Protein AF-A0A5M3XG43-F1 (afdb_monomer_lite)

Foldseek 3Di:
DQDWDKDKDFAQDQAWFFKWWDKDQDDIDDTDTAGHRGMDIDTPVVGSPIDTDDMDTD

Sequence (58 aa):
MRTFNHVVIFNNCPFAHNIKIIWNNAPDTECYRLGSGRTWDKAAYSWPFASYDTTVLC

Radius of gyration: 11.83 Å; chains: 1; bounding box: 25×22×31 Å

Structure (mmCIF, N/CA/C/O backbone):
data_AF-A0A5M3XG43-F1
#
_entry.id   AF-A0A5M3XG43-F1
#
loop_
_atom_site.group_PDB
_atom_site.id
_atom_site.type_symbol
_atom_site.label_atom_id
_atom_site.label_alt_id
_atom_site.label_comp_id
_atom_site.label_asym_id
_atom_site.label_entity_id
_atom_site.label_seq_id
_atom_site.pdbx_PDB_ins_code
_atom_site.Cartn_x
_atom_site.Cartn_y
_atom_site.Cartn_z
_atom_site.occupancy
_atom_site.B_iso_or_equiv
_atom_site.auth_seq_id
_atom_site.auth_comp_id
_atom_site.auth_asym_id
_atom_site.auth_atom_id
_atom_site.pdbx_PDB_model_num
ATOM 1 N N . MET A 1 1 ? 9.994 13.935 -18.599 1.00 46.12 1 MET A N 1
ATOM 2 C CA . MET A 1 1 ? 9.486 13.766 -17.220 1.00 46.12 1 MET A CA 1
ATOM 3 C C . MET A 1 1 ? 9.316 12.276 -16.974 1.00 46.12 1 MET A C 1
ATOM 5 O O . MET A 1 1 ? 8.673 11.637 -17.792 1.00 46.12 1 MET A O 1
ATOM 9 N N . ARG A 1 2 ? 9.943 11.701 -15.940 1.00 51.88 2 ARG A N 1
ATOM 10 C CA . ARG A 1 2 ? 9.646 10.317 -15.536 1.00 51.88 2 ARG A CA 1
ATOM 11 C C . ARG A 1 2 ? 8.376 10.361 -14.688 1.00 51.88 2 ARG A C 1
ATOM 13 O O . ARG A 1 2 ? 8.409 10.888 -13.582 1.00 51.88 2 ARG A O 1
ATOM 20 N N . THR A 1 3 ? 7.262 9.907 -15.243 1.00 57.66 3 THR A N 1
ATOM 21 C CA . THR A 1 3 ? 5.998 9.739 -14.522 1.00 57.66 3 THR A CA 1
ATOM 22 C C . THR A 1 3 ? 6.087 8.431 -13.748 1.00 57.66 3 THR A C 1
ATOM 24 O O . THR A 1 3 ? 6.208 7.369 -14.349 1.00 57.66 3 THR A O 1
ATOM 27 N N . PHE A 1 4 ? 6.084 8.507 -12.421 1.00 70.31 4 PHE A N 1
ATOM 28 C CA . PHE A 1 4 ? 6.021 7.329 -11.559 1.00 70.31 4 PHE A CA 1
ATOM 29 C C . PHE A 1 4 ? 4.592 7.167 -11.066 1.00 70.31 4 PHE A C 1
ATOM 31 O O . PHE A 1 4 ? 3.920 8.165 -10.795 1.00 70.31 4 PHE A O 1
ATOM 38 N N . ASN A 1 5 ? 4.131 5.925 -10.934 1.00 82.38 5 ASN A N 1
ATOM 39 C CA . ASN A 1 5 ? 2.824 5.682 -10.346 1.00 82.38 5 ASN A CA 1
ATOM 40 C C . ASN A 1 5 ? 2.863 6.040 -8.858 1.00 82.38 5 ASN A C 1
ATOM 42 O O . ASN A 1 5 ? 3.703 5.543 -8.102 1.00 82.38 5 ASN A O 1
ATOM 46 N N . HIS A 1 6 ? 1.968 6.950 -8.482 1.00 87.81 6 HIS A N 1
ATOM 47 C CA . HIS A 1 6 ? 1.789 7.477 -7.138 1.00 87.81 6 HIS A CA 1
ATOM 48 C C . HIS A 1 6 ? 0.402 7.073 -6.648 1.00 87.81 6 HIS A C 1
ATOM 50 O O . HIS A 1 6 ? -0.596 7.341 -7.317 1.00 87.81 6 HIS A O 1
ATOM 56 N N . VAL A 1 7 ? 0.353 6.412 -5.497 1.00 90.50 7 VAL A N 1
ATOM 57 C CA . VAL A 1 7 ? -0.863 5.884 -4.884 1.00 90.50 7 VAL A CA 1
ATOM 58 C C . VAL A 1 7 ? -1.004 6.499 -3.503 1.00 90.50 7 VAL A C 1
ATOM 60 O O . VAL A 1 7 ? -0.053 6.531 -2.721 1.00 90.50 7 VAL A O 1
ATOM 63 N N . VAL A 1 8 ? -2.213 6.971 -3.216 1.00 93.25 8 VAL A N 1
ATOM 64 C CA . VAL A 1 8 ? -2.585 7.584 -1.943 1.00 93.25 8 VAL A CA 1
ATOM 65 C C . VAL A 1 8 ? -3.694 6.744 -1.331 1.00 93.25 8 VAL A C 1
ATOM 67 O O . VAL A 1 8 ? -4.762 6.603 -1.926 1.00 93.25 8 VAL A O 1
ATOM 70 N N . ILE A 1 9 ? -3.441 6.169 -0.157 1.00 93.12 9 ILE A N 1
ATOM 71 C CA . ILE A 1 9 ? -4.397 5.310 0.550 1.00 93.12 9 ILE A CA 1
ATOM 72 C C . ILE A 1 9 ? -4.873 6.029 1.800 1.00 93.12 9 ILE A C 1
ATOM 74 O O . ILE A 1 9 ? -4.064 6.413 2.639 1.00 93.12 9 ILE A O 1
ATOM 78 N N . PHE A 1 10 ? -6.185 6.169 1.954 1.00 95.31 10 PHE A N 1
ATOM 79 C CA . PHE A 1 10 ? -6.803 6.734 3.148 1.00 95.31 10 PHE A CA 1
ATOM 80 C C . PHE A 1 10 ? -7.533 5.645 3.934 1.00 95.31 10 PHE A C 1
ATOM 82 O O . PHE A 1 10 ? -8.407 4.963 3.397 1.00 95.31 10 PHE A O 1
ATOM 89 N N . ASN A 1 11 ? -7.192 5.487 5.214 1.00 95.56 11 ASN A N 1
ATOM 90 C CA . ASN A 1 11 ? -7.899 4.562 6.090 1.00 95.56 11 ASN A CA 1
ATOM 91 C C . ASN A 1 11 ? -9.120 5.244 6.713 1.00 95.56 11 ASN A C 1
ATOM 93 O O . ASN A 1 11 ? -9.011 5.946 7.720 1.00 95.56 11 ASN A O 1
ATOM 97 N N . ASN A 1 12 ? -10.285 4.987 6.120 1.00 95.12 12 ASN A N 1
ATOM 98 C CA . ASN A 1 12 ? -11.576 5.450 6.626 1.00 95.12 12 ASN A CA 1
ATOM 99 C C . ASN A 1 12 ? -12.200 4.509 7.680 1.00 95.12 12 ASN A C 1
ATOM 101 O O . ASN A 1 12 ? -13.322 4.737 8.129 1.00 95.12 12 ASN A O 1
ATOM 105 N N . CYS A 1 13 ? -11.519 3.426 8.061 1.00 93.19 13 CYS A N 1
ATOM 106 C CA . CYS A 1 13 ? -11.984 2.543 9.124 1.00 93.19 13 CYS A CA 1
ATOM 107 C C . CYS A 1 13 ? -11.711 3.175 10.499 1.00 93.19 13 CYS A C 1
ATOM 109 O O . CYS A 1 13 ? -10.718 3.885 10.654 1.00 93.19 13 CYS A O 1
ATOM 111 N N . PRO A 1 14 ? -12.516 2.855 11.531 1.00 94.62 14 PRO A N 1
ATOM 112 C CA . PRO A 1 14 ? -12.316 3.364 12.893 1.00 94.62 14 PRO A CA 1
ATOM 113 C C . PRO A 1 14 ? -11.084 2.770 13.602 1.00 94.62 14 PRO A C 1
ATOM 115 O O . PRO A 1 14 ? -10.741 3.188 14.708 1.00 94.62 14 PRO A O 1
ATOM 118 N N . PHE A 1 15 ? -10.413 1.790 12.989 1.00 94.44 15 PHE A N 1
ATOM 119 C CA . PHE A 1 15 ? -9.262 1.088 13.550 1.00 94.44 15 PHE A CA 1
ATOM 120 C C . PHE A 1 15 ? -8.041 1.185 12.638 1.00 94.44 15 PHE A C 1
ATOM 122 O O . PHE A 1 15 ? -8.140 1.443 11.440 1.00 94.44 15 PHE A O 1
ATOM 129 N N . ALA A 1 16 ? -6.863 0.962 13.221 1.00 95.25 16 ALA A N 1
ATOM 130 C CA . ALA A 1 16 ? -5.629 0.846 12.458 1.00 95.25 16 ALA A CA 1
ATOM 131 C C . ALA A 1 16 ? -5.540 -0.526 11.774 1.00 95.25 16 ALA A C 1
ATOM 133 O O . ALA A 1 16 ? -5.755 -1.550 12.425 1.00 95.25 16 ALA A O 1
ATOM 134 N N . HIS A 1 17 ? -5.144 -0.537 10.504 1.00 95.31 17 HIS A N 1
ATOM 135 C CA . HIS A 1 17 ? -4.936 -1.752 9.717 1.00 95.31 17 HIS A CA 1
ATOM 136 C C . HIS A 1 17 ? -3.480 -1.860 9.279 1.00 95.31 17 HIS A C 1
ATOM 138 O O . HIS A 1 17 ? -2.845 -0.850 8.980 1.00 95.31 17 HIS A O 1
ATOM 144 N N . ASN A 1 18 ? -2.948 -3.079 9.239 1.00 96.56 18 ASN A N 1
ATOM 145 C CA . ASN A 1 18 ? -1.682 -3.325 8.568 1.00 96.56 18 ASN A CA 1
ATOM 146 C C . ASN A 1 18 ? -2.011 -3.643 7.109 1.00 96.56 18 ASN A C 1
ATOM 148 O O . ASN A 1 18 ? -2.821 -4.520 6.829 1.00 96.56 18 ASN A O 1
ATOM 152 N N . ILE A 1 19 ? -1.445 -2.884 6.182 1.00 95.19 19 ILE A N 1
ATOM 153 C CA . ILE A 1 19 ? -1.709 -3.029 4.752 1.00 95.19 19 ILE A CA 1
ATOM 154 C C . ILE A 1 19 ? -0.401 -3.060 3.981 1.00 95.19 19 ILE A C 1
ATOM 156 O O . ILE A 1 19 ? 0.600 -2.489 4.414 1.00 95.19 19 ILE A O 1
ATOM 160 N N . LYS A 1 20 ? -0.421 -3.677 2.805 1.00 95.44 20 LYS A N 1
ATOM 161 C CA . LYS A 1 20 ? 0.632 -3.525 1.802 1.00 95.44 20 LYS A CA 1
ATOM 162 C C . LYS A 1 20 ? 0.028 -3.306 0.421 1.00 95.44 20 LYS A C 1
ATOM 164 O O . LYS A 1 20 ? -1.082 -3.759 0.141 1.00 95.44 20 LYS A O 1
ATOM 169 N N . ILE A 1 21 ? 0.774 -2.617 -0.432 1.00 94.69 21 ILE A N 1
ATOM 170 C CA . ILE A 1 21 ? 0.437 -2.414 -1.836 1.00 94.69 21 ILE A CA 1
ATOM 171 C C . ILE A 1 21 ? 1.108 -3.514 -2.646 1.00 94.69 21 ILE A C 1
ATOM 173 O O . ILE A 1 21 ? 2.321 -3.720 -2.543 1.00 94.69 21 ILE A O 1
ATOM 177 N N . ILE A 1 22 ? 0.302 -4.182 -3.458 1.00 94.44 22 ILE A N 1
ATOM 178 C CA . ILE A 1 22 ? 0.752 -5.068 -4.520 1.00 94.44 22 ILE A CA 1
ATOM 179 C C . ILE A 1 22 ? 0.935 -4.214 -5.770 1.00 94.44 22 ILE A C 1
ATOM 181 O O . ILE A 1 22 ? 0.039 -3.454 -6.161 1.00 94.44 22 ILE A O 1
ATOM 185 N N . TRP A 1 23 ? 2.110 -4.317 -6.377 1.00 93.31 23 TRP A N 1
ATOM 186 C CA . TRP A 1 23 ? 2.430 -3.619 -7.6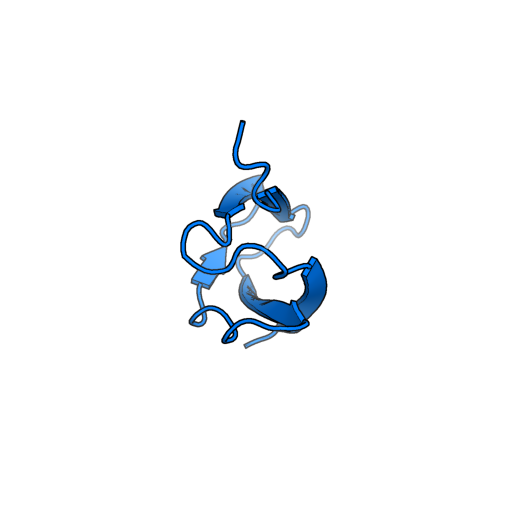14 1.00 93.31 23 TRP A CA 1
ATOM 187 C C . TRP A 1 23 ? 2.551 -4.620 -8.758 1.00 93.31 23 TRP A C 1
ATOM 189 O O . TRP A 1 23 ? 3.154 -5.680 -8.621 1.00 93.31 23 TRP A O 1
ATOM 199 N N . ASN A 1 24 ? 2.060 -4.242 -9.931 1.00 93.06 24 ASN A N 1
ATOM 200 C CA . ASN A 1 24 ? 2.413 -4.900 -11.180 1.00 93.06 24 ASN A CA 1
ATOM 201 C C . ASN A 1 24 ? 3.770 -4.364 -11.653 1.00 93.06 24 ASN A C 1
ATOM 203 O O . ASN A 1 24 ? 3.978 -3.153 -11.645 1.00 93.06 24 ASN A O 1
ATOM 207 N N . ASN A 1 25 ? 4.683 -5.236 -12.095 1.00 90.62 25 ASN A N 1
ATOM 208 C CA . ASN A 1 25 ? 6.032 -4.879 -12.583 1.00 90.62 25 ASN A CA 1
ATOM 209 C C . ASN A 1 25 ? 6.943 -4.162 -11.557 1.00 90.62 25 ASN A C 1
ATOM 211 O O . ASN A 1 25 ? 7.879 -3.454 -11.939 1.00 90.62 25 ASN A O 1
ATOM 215 N N . ALA A 1 26 ? 6.680 -4.342 -10.263 1.00 90.88 26 ALA A N 1
ATOM 216 C CA . ALA A 1 26 ? 7.522 -3.905 -9.153 1.00 90.88 26 ALA A CA 1
ATOM 217 C C . ALA A 1 26 ? 7.339 -4.843 -7.952 1.00 90.88 26 ALA A C 1
ATOM 219 O O . ALA A 1 26 ? 6.333 -5.543 -7.878 1.00 90.88 26 ALA A O 1
ATOM 220 N N . PRO A 1 27 ? 8.290 -4.868 -7.007 1.00 90.94 27 PRO A N 1
ATOM 221 C CA . PRO A 1 27 ? 8.099 -5.560 -5.744 1.00 90.94 27 PRO A CA 1
ATOM 222 C C . PRO A 1 27 ? 6.982 -4.912 -4.918 1.00 90.94 27 PRO A C 1
ATOM 224 O O . PRO A 1 27 ? 6.847 -3.684 -4.886 1.00 90.94 27 PRO A O 1
ATOM 227 N N . ASP A 1 28 ? 6.237 -5.755 -4.206 1.00 92.38 28 ASP A N 1
ATOM 228 C CA . ASP A 1 28 ? 5.280 -5.348 -3.180 1.00 92.38 28 ASP A CA 1
ATOM 229 C C . ASP A 1 28 ? 5.931 -4.431 -2.140 1.00 92.38 28 ASP A C 1
ATOM 231 O O . ASP A 1 28 ? 7.127 -4.521 -1.843 1.00 92.38 28 ASP A O 1
ATOM 235 N N . THR A 1 29 ? 5.122 -3.580 -1.513 1.00 92.00 29 THR A N 1
ATOM 236 C CA . THR A 1 29 ? 5.587 -2.858 -0.328 1.00 92.00 29 THR A CA 1
A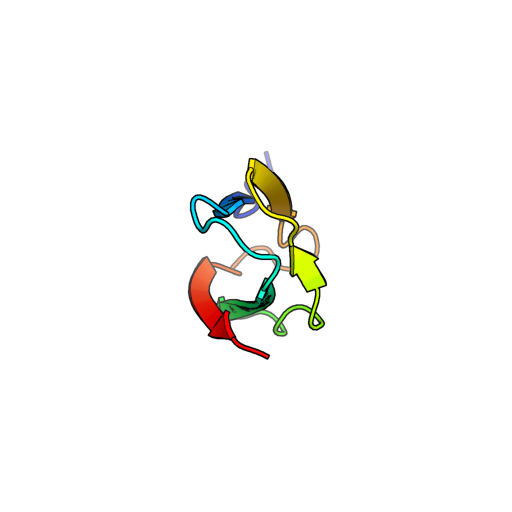TOM 237 C C . THR A 1 29 ? 5.647 -3.779 0.885 1.00 92.00 29 THR A C 1
ATOM 239 O O . THR A 1 29 ? 4.904 -4.755 0.998 1.00 92.00 29 THR A O 1
ATOM 242 N 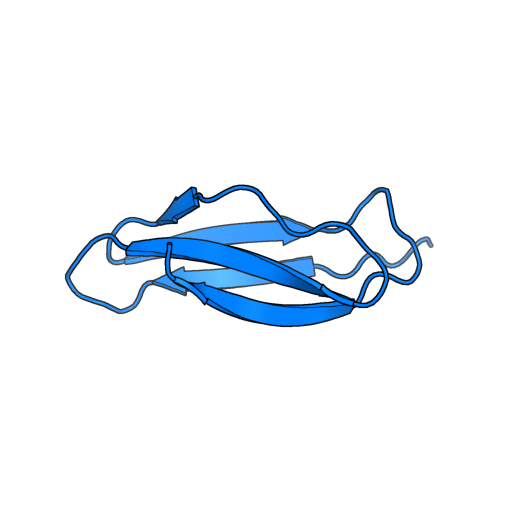N . GLU A 1 30 ? 6.459 -3.399 1.865 1.00 93.31 30 GLU A N 1
ATOM 243 C CA . GLU A 1 30 ? 6.368 -3.965 3.208 1.00 93.31 30 GLU A CA 1
ATOM 244 C C . GLU A 1 30 ? 5.004 -3.658 3.848 1.00 93.31 30 GLU A C 1
ATOM 246 O O . GLU A 1 30 ? 4.301 -2.721 3.447 1.00 93.31 30 GLU A O 1
ATOM 251 N N . CYS A 1 31 ? 4.641 -4.448 4.859 1.00 95.00 31 CYS A N 1
ATOM 252 C CA . CYS A 1 31 ? 3.441 -4.204 5.647 1.00 95.00 31 CYS A CA 1
ATOM 253 C C . CYS A 1 31 ? 3.591 -2.908 6.446 1.00 95.00 31 CYS A C 1
ATOM 255 O O . CYS A 1 31 ? 4.504 -2.751 7.256 1.00 95.00 31 CYS A O 1
ATOM 257 N N . TYR A 1 32 ? 2.657 -1.991 6.238 1.00 94.56 32 TYR A N 1
ATOM 258 C CA . TYR A 1 32 ? 2.606 -0.700 6.896 1.00 94.56 32 TYR A CA 1
ATOM 259 C C . TYR A 1 32 ? 1.356 -0.596 7.762 1.00 94.56 32 TYR A C 1
ATOM 261 O O . TYR A 1 32 ? 0.239 -0.849 7.309 1.00 94.56 32 TYR A O 1
ATOM 269 N N . ARG A 1 33 ? 1.535 -0.189 9.021 1.00 96.31 33 ARG A N 1
ATOM 270 C CA . ARG A 1 33 ? 0.423 0.063 9.937 1.00 96.31 33 ARG A CA 1
ATOM 271 C C . ARG A 1 33 ? -0.182 1.437 9.664 1.00 96.31 33 ARG A C 1
ATOM 273 O O . ARG A 1 33 ? 0.338 2.450 10.129 1.00 96.31 33 ARG A O 1
ATOM 280 N N . LEU A 1 34 ? -1.312 1.466 8.965 1.00 96.12 34 LEU A N 1
ATOM 281 C CA . LEU A 1 34 ? -2.064 2.680 8.682 1.00 96.12 34 LEU A CA 1
ATOM 282 C C . LEU A 1 34 ? -3.120 2.936 9.766 1.00 96.12 34 LEU A C 1
ATOM 284 O O . LEU A 1 34 ? -4.095 2.197 9.907 1.00 96.12 34 LEU A O 1
ATOM 288 N N . GLY A 1 35 ? -2.924 4.000 10.547 1.00 95.81 35 GLY A N 1
ATOM 289 C CA . GLY A 1 35 ? -3.862 4.423 11.592 1.00 95.81 35 GLY A CA 1
ATOM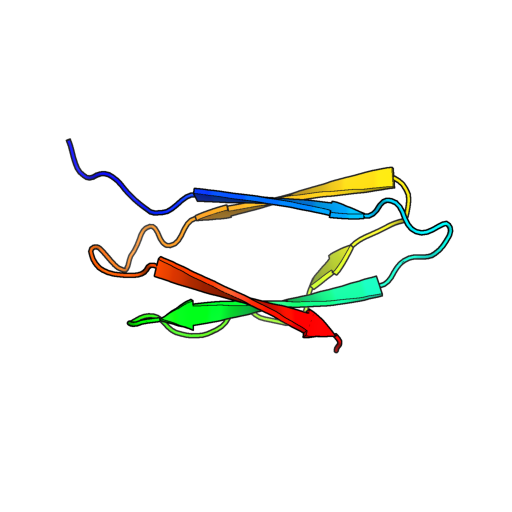 290 C C . GLY A 1 35 ? -5.231 4.856 11.051 1.00 95.81 35 GLY A C 1
ATOM 291 O O . GLY A 1 35 ? -5.345 5.249 9.895 1.00 95.81 35 GLY A O 1
ATOM 292 N N . SER A 1 36 ? -6.262 4.808 11.898 1.00 96.19 36 SER A N 1
ATOM 293 C CA . SER A 1 36 ? -7.596 5.348 11.583 1.00 96.19 36 SER A CA 1
ATOM 294 C C . SER A 1 36 ? -7.509 6.831 11.214 1.00 96.19 36 SER A C 1
ATOM 296 O O . SER A 1 36 ? -6.855 7.603 11.921 1.00 96.19 36 SER A O 1
ATOM 298 N N . GLY A 1 37 ? -8.167 7.234 10.125 1.00 95.38 37 GLY A N 1
ATOM 299 C CA . GLY A 1 37 ? -8.185 8.617 9.644 1.00 95.38 37 GLY A CA 1
ATOM 300 C C . GLY A 1 37 ? -6.827 9.131 9.152 1.00 95.38 37 GLY A C 1
ATOM 301 O O . GLY A 1 37 ? -6.619 10.341 9.081 1.00 95.38 37 GLY A O 1
ATOM 302 N N . ARG A 1 38 ? -5.876 8.235 8.859 1.00 95.88 38 ARG A N 1
ATOM 303 C CA . ARG A 1 38 ? -4.559 8.585 8.312 1.00 95.88 38 ARG A CA 1
ATOM 304 C C . ARG A 1 38 ? -4.482 8.250 6.827 1.00 95.88 38 ARG A C 1
ATOM 306 O O . ARG A 1 38 ? -5.156 7.342 6.338 1.00 95.88 38 ARG A O 1
ATOM 313 N N . THR A 1 39 ? -3.593 8.968 6.153 1.00 95.50 39 THR A N 1
ATOM 314 C CA . THR A 1 39 ? -3.240 8.753 4.753 1.00 95.50 39 THR A CA 1
ATOM 315 C C . THR A 1 39 ? -1.839 8.164 4.656 1.00 95.50 39 THR A C 1
ATOM 317 O O . THR A 1 39 ? -0.969 8.484 5.469 1.00 95.50 39 THR A O 1
ATOM 320 N N . TRP A 1 40 ? -1.632 7.302 3.668 1.00 93.81 40 TRP A N 1
ATOM 321 C CA . TRP A 1 40 ? -0.337 6.765 3.294 1.00 93.81 40 TRP A CA 1
ATOM 322 C C . TRP A 1 40 ? -0.068 7.008 1.814 1.00 93.81 40 TRP A C 1
ATOM 324 O O . TRP A 1 40 ? -0.793 6.510 0.953 1.00 93.81 40 TRP A O 1
ATOM 334 N N . ASP A 1 41 ? 0.995 7.756 1.542 1.00 92.62 41 ASP A N 1
ATOM 335 C CA . ASP A 1 41 ? 1.449 8.096 0.200 1.00 92.62 41 ASP A CA 1
ATOM 336 C C . ASP A 1 41 ? 2.635 7.208 -0.192 1.00 92.62 41 ASP A C 1
ATOM 338 O O . ASP A 1 41 ? 3.658 7.145 0.506 1.00 92.62 41 ASP A O 1
ATOM 342 N N . LYS A 1 42 ? 2.514 6.509 -1.323 1.00 90.31 42 LYS A N 1
ATOM 343 C CA . LYS A 1 42 ? 3.583 5.669 -1.869 1.00 90.31 42 LYS A CA 1
ATOM 344 C C . LYS A 1 42 ? 3.722 5.832 -3.370 1.00 90.31 42 LYS A C 1
ATOM 346 O O . LYS A 1 42 ? 2.746 5.838 -4.111 1.00 90.31 42 LYS A O 1
ATOM 351 N N . ALA A 1 43 ? 4.972 5.895 -3.819 1.00 88.44 43 ALA A N 1
ATOM 352 C CA . ALA A 1 43 ? 5.308 5.889 -5.232 1.00 88.44 43 ALA A CA 1
ATOM 353 C C . ALA A 1 43 ? 6.358 4.824 -5.544 1.00 88.44 43 ALA A C 1
ATOM 355 O O . ALA A 1 43 ? 7.283 4.587 -4.760 1.00 88.44 43 ALA A O 1
ATOM 356 N N . ALA A 1 44 ? 6.251 4.236 -6.730 1.00 85.19 44 ALA A N 1
ATOM 357 C CA . ALA A 1 44 ? 7.209 3.265 -7.242 1.00 85.19 44 ALA A CA 1
ATOM 358 C C . ALA A 1 44 ? 8.363 3.961 -8.000 1.00 85.19 44 ALA A C 1
ATOM 360 O O . ALA A 1 44 ? 8.570 3.746 -9.191 1.00 85.19 44 ALA A O 1
ATOM 361 N N . TYR A 1 45 ? 9.125 4.823 -7.311 1.00 78.38 45 TYR A N 1
ATOM 362 C CA . TYR A 1 45 ? 10.154 5.688 -7.925 1.00 78.38 45 TYR A CA 1
ATOM 363 C C . TYR A 1 45 ? 11.264 4.943 -8.685 1.00 78.38 45 TYR A C 1
ATOM 365 O O . TYR A 1 45 ? 11.844 5.481 -9.624 1.00 78.38 45 TYR A O 1
ATOM 373 N N . SER A 1 46 ? 11.590 3.715 -8.287 1.00 84.00 46 SER A N 1
ATOM 374 C CA . SER A 1 46 ? 12.658 2.930 -8.923 1.00 84.00 46 SER A CA 1
ATOM 375 C C . SER A 1 46 ? 12.170 2.081 -10.098 1.00 84.00 46 SER A C 1
ATOM 377 O O . SER A 1 46 ? 12.986 1.470 -10.783 1.00 84.00 46 SER A O 1
ATOM 379 N N . TRP A 1 47 ? 10.859 2.054 -10.353 1.00 85.94 47 TRP A N 1
ATOM 380 C CA . TRP A 1 47 ? 10.228 1.100 -11.260 1.00 85.94 47 TRP A CA 1
ATOM 381 C C . TRP A 1 47 ? 9.358 1.841 -12.288 1.00 85.94 47 TRP A C 1
ATOM 383 O O . TRP A 1 47 ? 8.194 2.140 -12.027 1.00 85.94 47 TRP A O 1
ATOM 393 N N . PRO A 1 48 ? 9.905 2.169 -13.472 1.00 80.62 48 PRO A N 1
ATOM 394 C CA . PRO A 1 48 ? 9.249 3.057 -14.437 1.00 80.62 48 PRO A CA 1
ATOM 395 C C . PRO A 1 48 ? 7.952 2.497 -15.040 1.00 80.62 48 PRO A C 1
ATOM 397 O O . PRO A 1 48 ? 7.140 3.270 -15.535 1.00 80.62 48 PRO A O 1
ATOM 400 N N . PHE A 1 49 ? 7.745 1.178 -14.989 1.00 84.88 49 PHE A N 1
ATOM 401 C CA . PHE A 1 49 ? 6.533 0.507 -15.480 1.00 84.88 49 PHE A CA 1
ATOM 402 C C . PHE A 1 49 ? 5.676 -0.074 -14.356 1.00 84.88 49 PHE A C 1
ATOM 404 O O . PHE A 1 49 ? 4.751 -0.840 -14.625 1.00 84.88 49 PHE A O 1
ATOM 411 N N . ALA A 1 50 ? 5.997 0.257 -13.104 1.00 89.94 50 ALA A N 1
ATOM 412 C CA . ALA A 1 50 ? 5.219 -0.216 -11.978 1.00 89.94 50 ALA A CA 1
ATOM 413 C C . ALA A 1 50 ? 3.836 0.403 -12.010 1.00 89.94 50 ALA A C 1
ATOM 415 O O . ALA A 1 50 ? 3.745 1.625 -12.057 1.00 89.94 50 ALA A O 1
ATOM 416 N N . SER A 1 51 ? 2.783 -0.398 -11.944 1.00 90.31 51 SER A N 1
ATOM 417 C CA . SER A 1 51 ? 1.409 0.083 -11.815 1.00 90.31 51 SER A CA 1
ATOM 418 C C . SER A 1 51 ? 0.761 -0.506 -10.574 1.00 90.31 51 SER A C 1
ATOM 420 O O . SER A 1 51 ? 1.111 -1.597 -10.128 1.00 90.31 51 SER A O 1
ATOM 422 N N . TYR A 1 52 ? -0.151 0.251 -9.972 1.00 91.12 52 TYR A N 1
ATOM 423 C CA . TYR A 1 52 ? -0.926 -0.236 -8.838 1.00 91.12 52 TYR A CA 1
ATOM 424 C C . TYR A 1 52 ? -1.752 -1.452 -9.264 1.00 91.12 52 TYR A C 1
ATOM 426 O O . TYR A 1 52 ? -2.419 -1.394 -10.298 1.00 91.12 52 TYR A O 1
ATOM 434 N N . ASP A 1 53 ? -1.701 -2.524 -8.477 1.00 93.56 53 ASP A N 1
ATOM 435 C CA . ASP A 1 53 ? -2.577 -3.680 -8.652 1.00 93.56 53 ASP A CA 1
ATOM 436 C C . ASP A 1 53 ? -3.705 -3.641 -7.620 1.00 93.56 53 ASP A C 1
ATOM 438 O O . ASP A 1 53 ? -4.868 -3.381 -7.932 1.00 93.56 53 ASP A O 1
ATOM 442 N N . THR A 1 54 ? -3.343 -3.834 -6.353 1.00 94.81 54 THR A N 1
ATOM 443 C CA . THR A 1 54 ? -4.299 -3.904 -5.253 1.00 94.81 54 THR A CA 1
ATOM 444 C C . THR A 1 54 ? -3.644 -3.570 -3.914 1.00 94.81 54 THR A C 1
ATOM 446 O O . THR A 1 54 ? -2.421 -3.514 -3.783 1.00 94.81 54 THR A O 1
ATOM 449 N N . THR A 1 55 ? -4.469 -3.359 -2.893 1.00 94.19 55 THR A N 1
ATOM 450 C CA . THR A 1 55 ? -4.043 -3.222 -1.500 1.00 94.19 55 THR A CA 1
ATOM 451 C C . THR A 1 55 ? -4.602 -4.398 -0.723 1.00 94.19 55 THR A C 1
ATOM 453 O O . THR A 1 55 ? -5.803 -4.662 -0.774 1.00 94.19 55 THR A O 1
ATOM 456 N N . VAL A 1 56 ? -3.743 -5.094 0.014 1.00 95.31 56 VAL A N 1
ATOM 457 C CA . VAL A 1 56 ? -4.138 -6.252 0.824 1.00 95.31 56 VAL A CA 1
ATOM 458 C C . VAL A 1 56 ? -3.800 -6.030 2.288 1.00 95.31 56 VAL A C 1
ATOM 460 O O . VAL A 1 56 ? -2.893 -5.264 2.624 1.00 95.31 56 VAL A O 1
ATOM 463 N N . LEU A 1 57 ? -4.544 -6.708 3.158 1.00 94.38 57 LEU A N 1
ATOM 464 C CA . LEU A 1 57 ? -4.256 -6.735 4.584 1.00 94.38 57 LEU A CA 1
ATOM 465 C C . LEU A 1 57 ? -3.038 -7.617 4.864 1.00 94.38 57 LEU A C 1
ATOM 467 O O . LEU A 1 57 ? -2.872 -8.687 4.273 1.00 94.38 57 LEU A O 1
ATOM 471 N N . CYS A 1 58 ? -2.233 -7.1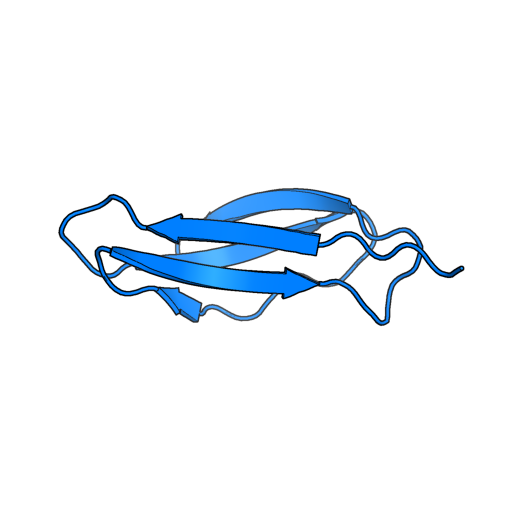37 5.802 1.00 91.56 58 CYS A N 1
ATOM 4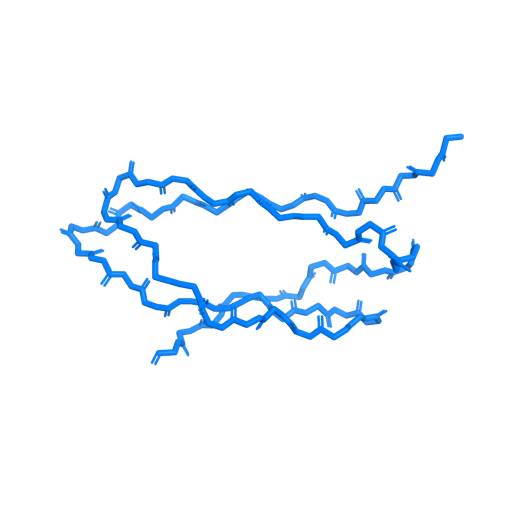72 C CA . CYS A 1 58 ? -1.369 -7.942 6.641 1.00 91.56 58 CYS A CA 1
ATOM 473 C C . CYS A 1 58 ? -2.013 -8.034 8.045 1.00 91.56 58 CYS A C 1
ATOM 475 O O . CYS A 1 58 ? -1.555 -8.880 8.828 1.00 91.56 58 CYS A O 1
#

Organism: NCBI:txid90975

InterPro domains:
  IPR000833 Alpha-amylase inhibitor [PF01356] (7-58)
  IPR036379 Alpha-amylase inhibitor superfamily [G3DSA:2.60.40.20] (2-58)

Secondary structure (DSSP, 8-state):
-----EEEEE--SSS-EEEEEEEETSPPPPPEEE-TT-EEEEE-TT-TT-EEEEEEE-

pLDDT: mean 89.74, std 10.18, range [46.12, 96.56]